Protein AF-A0A449B7B2-F1 (afdb_monomer)

Mean predicted aligned error: 15.63 Å

Solvent-accessible surface area (backbone atoms only — not comparable to full-atom values): 10435 Å² total; per-residue (Å²): 136,86,91,84,82,84,88,82,82,86,80,88,85,82,92,78,88,77,86,86,75,82,87,72,93,73,83,81,73,78,87,74,91,71,96,72,93,72,90,73,76,79,74,78,75,75,80,75,71,50,72,68,56,48,49,52,52,50,52,51,52,51,50,51,54,51,48,56,50,42,48,54,46,60,73,54,48,42,74,42,72,37,78,85,35,42,79,34,36,20,92,69,65,52,55,85,35,44,46,79,46,57,49,79,91,39,44,71,57,51,78,72,38,52,76,47,65,42,73,75,49,60,56,70,32,24,35,30,30,37,43,36,42,32,40,74,46,99,84,70,50,73,49,73,42,74,46,81,46,78,39,69,59,30,28,68,69,77,78,79,85,125

Sequence (162 aa):
MKRKLALLFSVFGGVTAPLAIAASCSQQQSVTKSENSTTTAATTEEKTLSPEEVAKVALVKESTAANENLIRMSENVLVLLKESAKMKNSSEASKEDVYLEFGELYFDMSKSVKQEITLVSTQGTAAKFVVQLSKTLSNNTVVSVSKEVEVNGYKEAEAAEQ

pLDDT: mean 78.47, std 21.74, range [33.5, 98.06]

Secondary structure (DSSP, 8-state):
--------------------------------------------------HHHHHHHHHHHHHHHHHHHHHHHHHHEEEEE-GGGTTSBGGG--GGGEEEEE-HHHHHHHTTSEEEEEEEEEETTEEEEEEEEEEE-TTS-EEEEEEEEEEE-PBPPPP---

Radius of gyration: 28.81 Å; Cα contacts (8 Å, |Δi|>4): 179; chains: 1; bounding box: 67×50×93 Å

Structure (mmCIF, N/CA/C/O backbone):
data_AF-A0A449B7B2-F1
#
_entry.id   AF-A0A449B7B2-F1
#
loop_
_atom_site.group_PDB
_atom_site.id
_atom_site.type_symbol
_atom_site.label_atom_id
_atom_site.label_alt_id
_atom_site.label_comp_id
_atom_site.label_asym_id
_atom_site.label_entity_id
_atom_site.label_seq_id
_atom_site.pdbx_PDB_ins_code
_atom_site.Cartn_x
_atom_site.Cartn_y
_atom_site.Cartn_z
_atom_site.occupancy
_atom_site.B_iso_or_equiv
_atom_site.auth_seq_id
_atom_site.auth_comp_id
_atom_site.auth_asym_id
_atom_site.auth_atom_id
_atom_site.pdbx_PDB_model_num
ATOM 1 N N . MET A 1 1 ? -37.343 41.107 11.953 1.00 48.38 1 MET A N 1
ATOM 2 C CA . MET A 1 1 ? -36.017 41.749 11.792 1.00 48.38 1 MET A CA 1
ATOM 3 C C . MET A 1 1 ? -35.408 41.290 10.471 1.00 48.38 1 MET A C 1
ATOM 5 O O . MET A 1 1 ? -35.674 40.174 10.046 1.00 48.38 1 MET A O 1
ATOM 9 N N . LYS A 1 2 ? -34.741 42.204 9.759 1.00 49.59 2 LYS A N 1
ATOM 10 C CA . LYS A 1 2 ? -34.427 42.133 8.321 1.00 49.59 2 LYS A CA 1
ATOM 11 C C . LYS A 1 2 ? -33.278 41.150 8.031 1.00 49.59 2 LYS A C 1
ATOM 13 O O . LYS A 1 2 ? -32.261 41.191 8.711 1.00 49.59 2 LYS A O 1
ATOM 18 N N . ARG A 1 3 ? -33.440 40.314 6.997 1.00 52.41 3 ARG A N 1
ATOM 19 C CA . ARG A 1 3 ? -32.400 39.441 6.421 1.00 52.41 3 ARG A CA 1
ATOM 20 C C . ARG A 1 3 ? -31.354 40.281 5.687 1.00 52.41 3 ARG A C 1
ATOM 22 O O . ARG A 1 3 ? -31.750 41.065 4.829 1.00 52.41 3 ARG A O 1
ATOM 29 N N . LYS A 1 4 ? -30.064 40.075 5.971 1.00 51.94 4 LYS A N 1
ATOM 30 C CA . LYS A 1 4 ? -28.931 40.429 5.097 1.00 51.94 4 LYS A CA 1
ATOM 31 C C . LYS A 1 4 ? -27.740 39.528 5.436 1.00 51.94 4 LYS A C 1
ATOM 33 O O . LYS A 1 4 ? -27.124 39.722 6.475 1.00 51.94 4 LYS A O 1
ATOM 38 N N . LEU A 1 5 ? -27.397 38.586 4.562 1.00 55.78 5 LEU A N 1
ATOM 39 C CA . LEU A 1 5 ? -26.023 38.100 4.477 1.00 55.78 5 LEU A CA 1
ATOM 40 C C . LEU A 1 5 ? -25.629 38.116 3.003 1.00 55.78 5 LEU A C 1
ATOM 42 O O . LEU A 1 5 ? -26.371 37.640 2.146 1.00 55.78 5 LEU A O 1
ATOM 46 N N . ALA A 1 6 ? -24.538 38.819 2.738 1.00 55.75 6 ALA A N 1
ATOM 47 C CA . ALA A 1 6 ? -24.129 39.271 1.428 1.00 55.75 6 ALA A CA 1
ATOM 48 C C . ALA A 1 6 ? -23.621 38.113 0.559 1.00 55.75 6 ALA A C 1
ATOM 50 O O . ALA A 1 6 ? -22.691 37.400 0.921 1.00 55.75 6 ALA A O 1
ATOM 51 N N . LEU A 1 7 ? -24.240 37.988 -0.611 1.00 52.44 7 LEU A N 1
ATOM 52 C CA . LEU A 1 7 ? -23.692 37.388 -1.820 1.00 52.44 7 LEU A CA 1
ATOM 53 C C . LEU A 1 7 ? -22.587 38.299 -2.348 1.00 52.44 7 LEU A C 1
ATOM 55 O O . LEU A 1 7 ? -22.939 39.360 -2.843 1.00 52.44 7 LEU A O 1
ATOM 59 N N . LEU A 1 8 ? -21.317 37.895 -2.291 1.00 53.69 8 LEU A N 1
ATOM 60 C CA . LEU A 1 8 ? -20.259 38.367 -3.196 1.00 53.69 8 LEU A CA 1
ATOM 61 C C . LEU A 1 8 ? -19.058 37.411 -3.115 1.00 53.69 8 LEU A C 1
ATOM 63 O O . LEU A 1 8 ? -18.307 37.501 -2.159 1.00 53.69 8 LEU A O 1
ATOM 67 N N . PHE A 1 9 ? -18.866 36.546 -4.117 1.00 53.34 9 PHE A N 1
ATOM 68 C CA . PHE A 1 9 ? -17.569 36.373 -4.789 1.00 53.34 9 PHE A CA 1
ATOM 69 C C . PHE A 1 9 ? -17.815 35.859 -6.217 1.00 53.34 9 PHE A C 1
ATOM 71 O O . PHE A 1 9 ? -18.314 34.763 -6.459 1.00 53.34 9 PHE A O 1
ATOM 78 N N . SER A 1 10 ? -17.524 36.764 -7.144 1.00 53.72 10 SER A N 1
ATOM 79 C CA . SER A 1 10 ? -17.522 36.693 -8.604 1.00 53.72 10 SER A CA 1
ATOM 80 C C . SER A 1 10 ? -16.696 35.521 -9.155 1.00 53.72 10 SER A C 1
ATOM 82 O O . SER A 1 10 ? -15.569 35.312 -8.727 1.00 53.72 10 SER A O 1
ATOM 84 N N . VAL A 1 11 ? -17.295 34.671 -9.997 1.00 57.69 11 VAL A N 1
ATOM 85 C CA . VAL A 1 11 ? -17.153 34.604 -11.475 1.00 57.69 11 VAL A CA 1
ATOM 86 C C . VAL A 1 11 ? -15.742 34.259 -11.993 1.00 57.69 11 VAL A C 1
ATOM 88 O O . VAL A 1 11 ? -14.867 35.110 -12.084 1.00 57.69 11 VAL A O 1
ATOM 91 N N . PHE A 1 12 ? -15.607 32.980 -12.365 1.00 50.41 12 PHE A N 1
ATOM 92 C CA . PHE A 1 12 ? -14.996 32.398 -13.575 1.00 50.41 12 PHE A CA 1
ATOM 93 C C . PHE A 1 12 ? -14.082 33.255 -14.476 1.00 50.41 12 PHE A C 1
ATOM 95 O O . PHE A 1 12 ? -14.506 34.280 -15.002 1.00 50.41 12 PHE A O 1
ATOM 102 N N . GLY A 1 13 ? -12.928 32.683 -14.857 1.00 42.38 13 GLY A N 1
ATOM 103 C CA . GLY A 1 13 ? -12.275 32.997 -16.136 1.00 42.38 13 GLY A CA 1
ATOM 104 C C . GLY A 1 13 ? -10.848 32.451 -16.324 1.00 42.38 13 GLY A C 1
ATOM 105 O O . GLY A 1 13 ? -9.925 32.981 -15.723 1.00 42.38 13 GLY A O 1
ATOM 106 N N . GLY A 1 14 ? -10.684 31.467 -17.226 1.00 44.94 14 GLY A N 1
ATOM 107 C CA . GLY A 1 14 ? -9.422 31.071 -17.901 1.00 44.94 14 GLY A CA 1
ATOM 108 C C . GLY A 1 14 ? -8.612 29.989 -17.172 1.00 44.94 14 GLY A C 1
ATOM 109 O O . GLY A 1 14 ? -8.090 30.241 -16.099 1.00 44.94 14 GLY A O 1
ATOM 110 N N . VAL A 1 15 ? -8.487 28.724 -17.601 1.00 50.31 15 VAL A N 1
ATOM 111 C CA . VAL A 1 15 ? -8.178 28.143 -18.929 1.00 50.31 15 VAL A CA 1
ATOM 112 C C . VAL A 1 15 ? -6.957 28.798 -19.578 1.00 50.31 15 VAL A C 1
ATOM 114 O O . VAL A 1 15 ? -7.108 29.758 -20.317 1.00 50.31 15 VAL A O 1
ATOM 117 N N . THR A 1 16 ? -5.758 28.309 -19.246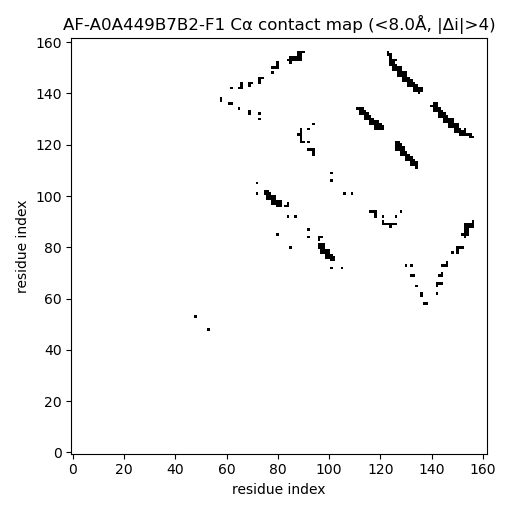 1.00 52.25 16 THR A N 1
ATOM 118 C CA . THR A 1 16 ? -4.831 27.578 -20.141 1.00 52.25 16 THR A CA 1
ATOM 119 C C . THR A 1 16 ? -3.454 27.499 -19.482 1.00 52.25 16 THR A C 1
ATOM 121 O O . THR A 1 16 ? -2.807 28.520 -19.256 1.00 52.25 16 THR A O 1
ATOM 124 N N . ALA A 1 17 ? -2.981 26.281 -19.225 1.00 53.34 17 ALA A N 1
ATOM 125 C CA . ALA A 1 17 ? -1.555 26.013 -19.110 1.00 53.34 17 ALA A CA 1
ATOM 126 C C . ALA A 1 17 ? -0.870 26.266 -20.465 1.00 53.34 17 ALA A C 1
ATOM 128 O O . ALA A 1 17 ? -1.473 25.996 -21.507 1.00 53.34 17 ALA A O 1
ATOM 129 N N . PRO A 1 18 ? 0.413 26.645 -20.457 1.00 48.03 18 PRO A N 1
ATOM 130 C CA . PRO A 1 18 ? 1.316 26.133 -21.467 1.00 48.03 18 PRO A CA 1
ATOM 131 C C . PRO A 1 18 ? 2.459 25.351 -20.823 1.00 48.03 18 PRO A C 1
ATOM 133 O O . PRO A 1 18 ? 3.215 25.848 -19.989 1.00 48.03 18 PRO A O 1
ATOM 136 N N . LEU A 1 19 ? 2.568 24.105 -21.280 1.00 48.16 19 LEU A N 1
ATOM 137 C CA . LEU A 1 19 ? 3.759 23.274 -21.230 1.00 48.16 19 LEU A CA 1
ATOM 138 C C . LEU A 1 19 ? 4.981 24.085 -21.680 1.00 48.16 19 LEU A C 1
ATOM 140 O O . LEU A 1 19 ? 5.123 24.399 -22.861 1.00 48.16 19 LEU A O 1
ATOM 144 N N . ALA A 1 20 ? 5.892 24.374 -20.758 1.00 46.50 20 ALA A N 1
ATOM 145 C CA . ALA A 1 20 ? 7.226 24.846 -21.097 1.00 46.50 20 ALA A CA 1
ATOM 146 C C . ALA A 1 20 ? 8.113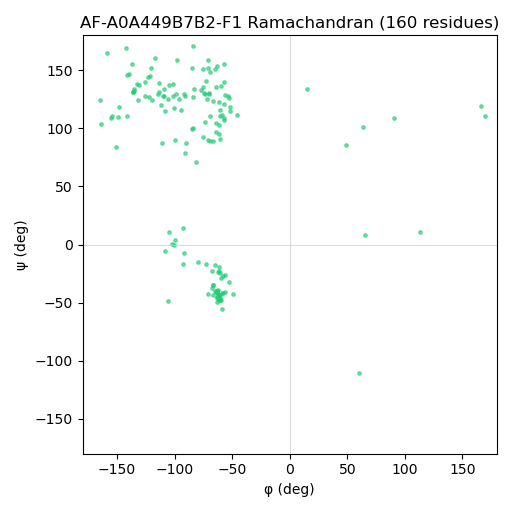 23.642 -21.456 1.00 46.50 20 ALA A C 1
ATOM 148 O O . ALA A 1 20 ? 9.010 23.266 -20.709 1.00 46.50 20 ALA A O 1
ATOM 149 N N . ILE A 1 21 ? 7.848 23.023 -22.610 1.00 48.56 21 ILE A N 1
ATOM 150 C CA . ILE A 1 21 ? 8.870 22.262 -23.334 1.00 48.56 21 ILE A CA 1
ATOM 151 C C . ILE A 1 21 ? 9.373 23.189 -24.435 1.00 48.56 21 ILE A C 1
ATOM 153 O O . ILE A 1 21 ? 8.829 23.230 -25.534 1.00 48.56 21 ILE A O 1
ATOM 157 N N . ALA A 1 22 ? 10.403 23.968 -24.120 1.00 47.03 22 ALA A N 1
ATOM 158 C CA . ALA A 1 22 ? 11.171 24.683 -25.126 1.00 47.03 22 ALA A CA 1
ATOM 159 C C . ALA A 1 22 ? 12.329 23.784 -25.573 1.00 47.03 22 ALA A C 1
ATOM 161 O O . ALA A 1 22 ? 13.429 23.831 -25.030 1.00 47.03 22 ALA A O 1
ATOM 162 N N . ALA A 1 23 ? 12.062 22.945 -26.571 1.00 50.38 23 ALA A N 1
ATOM 163 C CA . ALA A 1 23 ? 13.102 22.471 -27.468 1.00 50.38 23 ALA A CA 1
ATOM 164 C C . ALA A 1 23 ? 13.271 23.532 -28.565 1.00 50.38 23 ALA A C 1
ATOM 166 O O . ALA A 1 23 ? 12.483 23.584 -29.504 1.00 50.38 23 ALA A O 1
ATOM 167 N N . SER A 1 24 ? 14.280 24.398 -28.447 1.00 40.66 24 SER A N 1
ATOM 168 C CA . SER A 1 24 ? 14.745 25.201 -29.584 1.00 40.66 24 SER A CA 1
ATOM 169 C C . SER A 1 24 ? 16.232 25.541 -29.454 1.00 40.66 24 SER A C 1
ATOM 171 O O . SER A 1 24 ? 16.610 26.625 -29.019 1.00 40.66 24 SER A O 1
ATOM 173 N N . CYS A 1 25 ? 17.095 24.625 -29.887 1.00 48.12 25 CYS A N 1
ATOM 174 C CA . CYS A 1 25 ? 18.378 25.020 -30.464 1.00 48.12 25 CYS A CA 1
ATOM 175 C C . CYS A 1 25 ? 18.176 25.166 -31.975 1.00 48.12 25 CYS A C 1
ATOM 177 O O . CYS A 1 25 ? 18.511 24.273 -32.745 1.00 48.12 25 CYS A O 1
ATOM 179 N N . SER A 1 26 ? 17.599 26.288 -32.404 1.00 48.22 26 SER A N 1
ATOM 180 C CA . SER A 1 26 ? 17.792 26.79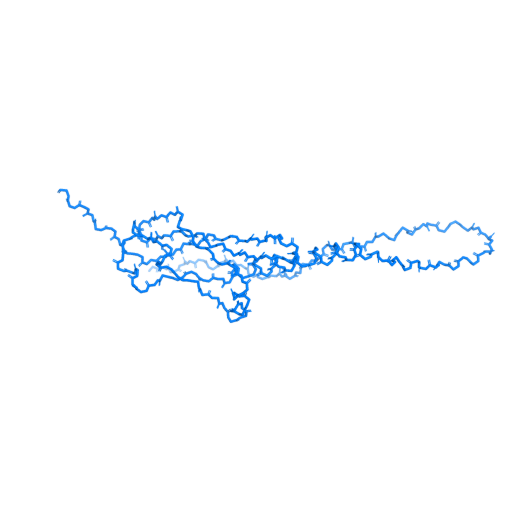4 -33.764 1.00 48.22 26 SER A CA 1
ATOM 181 C C . SER A 1 26 ? 18.616 28.068 -33.651 1.00 48.22 26 SER A C 1
ATOM 183 O O . SER A 1 26 ? 18.084 29.170 -33.516 1.00 48.22 26 SER A O 1
ATOM 185 N N . GLN A 1 27 ? 19.937 27.917 -33.646 1.00 41.47 27 GLN A N 1
ATOM 186 C CA . GLN A 1 27 ? 20.826 29.056 -33.810 1.00 41.47 27 GLN A CA 1
ATOM 187 C C . GLN A 1 27 ? 20.787 29.434 -35.293 1.00 41.47 27 GLN A C 1
ATOM 189 O O . GLN A 1 27 ? 21.485 28.864 -36.127 1.00 41.47 27 GLN A O 1
ATOM 194 N N . GLN A 1 28 ? 19.891 30.357 -35.636 1.00 43.34 28 GLN A N 1
ATOM 195 C CA . GLN A 1 28 ? 19.873 31.010 -36.935 1.00 43.34 28 GLN A CA 1
ATOM 196 C C . GLN A 1 28 ? 21.086 31.946 -36.981 1.00 43.34 28 GLN A C 1
ATOM 198 O O . GLN A 1 28 ? 21.037 33.087 -36.527 1.00 43.34 28 GLN A O 1
ATOM 203 N N . GLN A 1 29 ? 22.215 31.423 -37.457 1.00 45.78 29 GLN A N 1
ATOM 204 C CA . GLN A 1 29 ? 23.394 32.223 -37.752 1.00 45.78 29 GLN A CA 1
ATOM 205 C C . GLN A 1 29 ? 23.057 33.142 -38.931 1.00 45.78 29 GLN A C 1
ATOM 207 O O . GLN A 1 29 ? 22.603 32.698 -39.986 1.00 45.78 29 GLN A O 1
ATOM 212 N N . SER A 1 30 ? 23.226 34.443 -38.712 1.00 39.31 30 SER A N 1
ATOM 213 C CA . SER A 1 30 ? 23.020 35.492 -39.702 1.00 39.31 30 SER A CA 1
ATOM 214 C C . SER A 1 30 ? 23.831 35.213 -40.965 1.00 39.31 30 SER A C 1
ATOM 216 O O . SER A 1 30 ? 25.043 35.008 -40.904 1.00 39.31 30 SER A O 1
ATOM 218 N N . VAL A 1 31 ? 23.148 35.239 -42.107 1.00 42.47 31 VAL A N 1
ATOM 219 C CA . VAL A 1 31 ? 23.739 35.145 -43.440 1.00 42.47 31 VAL A CA 1
ATOM 220 C C . VAL A 1 31 ? 24.624 36.369 -43.675 1.00 42.47 31 VAL A C 1
ATOM 222 O O . VAL A 1 31 ? 24.123 37.452 -43.973 1.00 42.47 31 VAL A O 1
ATOM 225 N N . THR A 1 32 ? 25.941 36.188 -43.596 1.00 33.50 32 THR A N 1
ATOM 226 C CA . THR A 1 32 ? 26.883 37.032 -44.334 1.00 33.50 32 THR A CA 1
ATOM 227 C C . THR A 1 32 ? 27.203 36.306 -45.632 1.00 33.50 32 THR A C 1
ATOM 229 O O . THR A 1 32 ? 27.725 35.194 -45.639 1.00 33.50 32 THR A O 1
ATOM 232 N N . LYS A 1 33 ? 26.806 36.937 -46.732 1.00 42.34 33 LYS A N 1
ATOM 233 C CA . LYS A 1 33 ? 26.985 36.504 -48.116 1.00 42.34 33 LYS A CA 1
ATOM 234 C C . LYS A 1 33 ? 28.462 36.171 -48.377 1.00 42.34 33 LYS A C 1
ATOM 236 O O . LYS A 1 33 ? 29.303 37.059 -48.289 1.00 42.34 33 LYS A O 1
ATOM 241 N N . SER A 1 34 ? 28.765 34.923 -48.720 1.00 33.91 34 SER A N 1
ATOM 242 C CA . SER A 1 34 ? 30.018 34.577 -49.389 1.00 33.91 34 SER A CA 1
ATOM 243 C C . SER A 1 34 ? 29.726 33.495 -50.421 1.00 33.91 34 SER A C 1
ATOM 245 O O . SER A 1 34 ? 29.327 32.381 -50.085 1.00 33.91 34 SER A O 1
ATOM 247 N N . GLU A 1 35 ? 29.825 33.881 -51.689 1.00 45.94 35 GLU A N 1
ATOM 248 C CA . GLU A 1 35 ? 29.780 32.981 -52.832 1.00 45.94 35 GLU A CA 1
ATOM 249 C C . GLU A 1 35 ? 30.943 31.990 -52.723 1.00 45.94 35 GLU A C 1
ATOM 251 O O . GLU A 1 35 ? 32.103 32.368 -52.856 1.00 45.94 35 GLU A O 1
ATOM 256 N N . ASN A 1 36 ? 30.637 30.721 -52.462 1.00 35.78 36 ASN A N 1
ATOM 257 C CA . ASN A 1 36 ? 31.278 29.614 -53.159 1.00 35.78 36 ASN A CA 1
ATOM 258 C C . ASN A 1 36 ? 30.482 28.328 -52.945 1.00 35.78 36 ASN A C 1
ATOM 260 O O . ASN A 1 36 ? 30.190 27.901 -51.830 1.00 35.78 36 ASN A O 1
ATOM 264 N N . SER A 1 37 ? 30.111 27.728 -54.067 1.00 42.03 37 SER A N 1
ATOM 265 C CA . SER A 1 37 ? 29.425 26.454 -54.183 1.00 42.03 37 SER A CA 1
ATOM 266 C C . SER A 1 37 ? 30.249 25.319 -53.577 1.00 42.03 37 SER A C 1
ATOM 268 O O . SER A 1 37 ? 31.290 24.946 -54.117 1.00 42.03 37 SER A O 1
ATOM 270 N N . THR A 1 38 ? 29.751 24.689 -52.519 1.00 34.66 38 THR A N 1
ATOM 271 C CA . THR A 1 38 ? 29.985 23.260 -52.284 1.00 34.66 38 THR A CA 1
ATOM 272 C C . THR A 1 38 ? 28.770 22.701 -51.557 1.00 34.66 38 THR A C 1
ATOM 274 O O . THR A 1 38 ? 28.486 23.048 -50.414 1.00 34.66 38 THR A O 1
ATOM 277 N N . THR A 1 39 ? 28.002 21.881 -52.266 1.00 42.81 39 THR A N 1
ATOM 278 C CA . THR A 1 39 ? 26.851 21.151 -51.740 1.00 42.81 39 THR A CA 1
ATOM 279 C C . THR A 1 39 ? 27.352 20.080 -50.776 1.00 42.81 39 THR A C 1
ATOM 281 O O . THR A 1 39 ? 27.622 18.954 -51.184 1.00 42.81 39 THR A O 1
ATOM 284 N N . THR A 1 40 ? 27.494 20.409 -49.495 1.00 38.53 40 THR A N 1
ATOM 285 C CA . THR A 1 40 ? 27.619 19.384 -48.457 1.00 38.53 40 THR A CA 1
ATOM 286 C C . THR A 1 40 ? 26.205 18.969 -48.088 1.00 38.53 40 THR A C 1
ATOM 288 O O . THR A 1 40 ? 25.503 19.685 -47.375 1.00 38.53 40 THR A O 1
ATOM 291 N N . ALA A 1 41 ? 25.753 17.836 -48.628 1.00 43.88 41 ALA A N 1
ATOM 292 C CA . ALA A 1 41 ? 24.602 17.140 -48.080 1.00 43.88 41 ALA A CA 1
ATOM 293 C C . ALA A 1 41 ? 24.866 16.958 -46.580 1.00 43.88 41 ALA A C 1
ATOM 295 O O . ALA A 1 41 ? 25.833 16.301 -46.197 1.00 43.88 41 ALA A O 1
ATOM 296 N N . ALA A 1 42 ? 24.057 17.596 -45.736 1.00 44.84 42 ALA A N 1
ATOM 297 C CA . ALA A 1 42 ? 24.025 17.277 -44.323 1.00 44.84 42 ALA A CA 1
ATOM 298 C C . ALA A 1 42 ? 23.455 15.863 -44.221 1.00 44.84 42 ALA A C 1
ATOM 300 O O . ALA A 1 42 ? 22.241 15.663 -44.172 1.00 44.84 42 ALA A O 1
ATOM 301 N N . THR A 1 43 ? 24.341 14.871 -44.282 1.00 46.22 43 THR A N 1
ATOM 302 C CA . THR A 1 43 ? 24.026 13.508 -43.889 1.00 46.22 43 THR A CA 1
ATOM 303 C C . THR A 1 43 ? 23.554 13.616 -42.448 1.00 46.22 43 THR A C 1
ATOM 305 O O . THR A 1 43 ? 24.331 13.942 -41.552 1.00 46.22 43 THR A O 1
ATOM 308 N N . THR A 1 44 ? 22.251 13.449 -42.236 1.00 44.25 44 THR A N 1
ATOM 309 C CA . THR A 1 44 ? 21.716 13.223 -40.899 1.00 44.25 44 THR A CA 1
ATOM 310 C C . THR A 1 44 ? 22.320 11.894 -40.480 1.00 44.25 44 THR A C 1
ATOM 312 O O . THR A 1 44 ? 21.869 10.849 -40.940 1.00 44.25 44 THR A O 1
ATOM 315 N N . GLU A 1 45 ? 23.419 11.925 -39.726 1.00 46.66 45 GLU A N 1
ATOM 316 C CA . GLU A 1 45 ? 23.928 10.720 -39.091 1.00 46.66 45 GLU A CA 1
ATOM 317 C C . GLU A 1 45 ? 22.834 10.250 -38.140 1.00 46.66 45 GLU A C 1
ATOM 319 O O . GLU A 1 45 ? 22.581 10.838 -37.085 1.00 46.66 45 GLU A O 1
ATOM 324 N N . GLU A 1 46 ? 22.114 9.221 -38.570 1.00 55.09 46 GLU A N 1
ATOM 325 C CA . GLU A 1 46 ? 21.194 8.478 -37.736 1.00 55.09 46 GLU A CA 1
ATOM 326 C C . GLU A 1 46 ? 22.048 7.872 -36.620 1.00 55.09 46 GLU A C 1
ATOM 328 O O . GLU A 1 46 ? 22.726 6.860 -36.815 1.00 55.09 46 GLU A O 1
ATOM 333 N N . LYS A 1 47 ? 22.114 8.560 -35.468 1.00 67.44 47 LYS A N 1
ATOM 334 C CA . LYS A 1 47 ? 22.831 8.085 -34.283 1.00 67.44 47 LYS A CA 1
ATOM 335 C C . LYS A 1 47 ? 22.193 6.764 -33.867 1.00 67.44 47 LYS A C 1
ATOM 337 O O . LYS A 1 47 ? 21.227 6.728 -33.107 1.00 67.44 47 LYS A O 1
ATOM 342 N N . THR A 1 48 ? 22.734 5.679 -34.401 1.00 69.69 48 THR A N 1
ATOM 343 C CA . THR A 1 48 ? 22.303 4.324 -34.102 1.00 69.69 48 THR A CA 1
ATOM 344 C C . THR A 1 48 ? 22.817 4.027 -32.704 1.00 69.69 48 THR A C 1
ATOM 346 O O . THR A 1 48 ? 24.021 3.902 -32.489 1.00 69.69 48 THR A O 1
ATOM 349 N N . LEU A 1 49 ? 21.910 4.032 -31.728 1.00 73.06 49 LEU A N 1
ATOM 350 C CA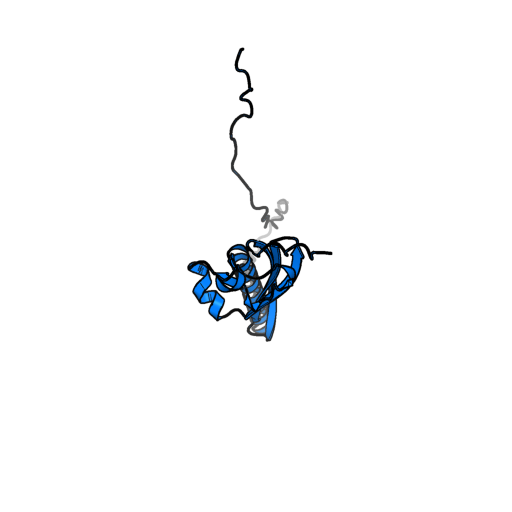 . LEU A 1 49 ? 22.252 3.761 -30.337 1.00 73.06 49 LEU A CA 1
ATOM 351 C C . LEU A 1 49 ? 22.862 2.364 -30.223 1.00 73.06 49 LEU A C 1
ATOM 353 O O . LEU A 1 49 ? 22.356 1.401 -30.802 1.00 73.06 49 LEU A O 1
ATOM 357 N N . SER A 1 50 ? 23.933 2.252 -29.443 1.00 83.81 50 SER A N 1
ATOM 358 C CA . SER A 1 50 ? 24.502 0.950 -29.110 1.00 83.81 50 SER A CA 1
ATOM 359 C C . SER A 1 50 ? 23.489 0.106 -28.315 1.00 83.81 50 SER A C 1
ATOM 361 O O . SER A 1 50 ? 22.648 0.661 -27.600 1.00 83.81 50 SER A O 1
ATOM 363 N N . PRO A 1 51 ? 23.567 -1.237 -28.363 1.00 81.25 51 PRO A N 1
ATOM 364 C CA . PRO A 1 51 ? 22.692 -2.106 -27.570 1.00 81.25 51 PRO A CA 1
ATOM 365 C C . PRO A 1 51 ? 22.695 -1.777 -26.067 1.00 81.25 51 PRO A C 1
ATOM 367 O O . PRO A 1 51 ? 21.669 -1.901 -25.402 1.00 81.25 51 PRO A O 1
ATOM 370 N N . GLU A 1 52 ? 23.826 -1.301 -25.538 1.00 81.12 52 GLU A N 1
ATOM 371 C CA . GLU A 1 52 ? 23.956 -0.871 -24.145 1.00 81.12 52 GLU A CA 1
ATOM 372 C C . GLU A 1 52 ? 23.196 0.436 -23.860 1.00 81.12 52 GLU A C 1
ATOM 374 O O . GLU A 1 52 ? 22.507 0.548 -22.844 1.00 81.12 52 GLU A O 1
ATOM 379 N N . GLU A 1 53 ? 23.266 1.420 -24.761 1.00 82.62 53 GLU A N 1
ATOM 380 C CA . GLU A 1 53 ? 22.477 2.654 -24.657 1.00 82.62 53 GLU A CA 1
ATOM 381 C C . GLU A 1 53 ? 20.976 2.370 -24.790 1.00 82.62 53 GLU A C 1
ATOM 383 O O . GLU A 1 53 ? 20.179 2.923 -24.033 1.00 82.62 53 GLU A O 1
ATOM 388 N N . VAL A 1 54 ? 20.579 1.466 -25.691 1.00 85.25 54 VAL A N 1
ATOM 389 C CA . VAL A 1 54 ? 19.180 1.031 -25.833 1.00 85.25 54 VAL A CA 1
ATOM 390 C C . VAL A 1 54 ? 18.685 0.363 -24.550 1.00 85.25 54 VAL A C 1
ATOM 392 O O . VAL A 1 54 ? 17.599 0.697 -24.074 1.00 85.25 54 VAL A O 1
ATOM 395 N N . ALA A 1 55 ? 19.485 -0.522 -23.947 1.00 84.00 55 ALA A N 1
ATOM 396 C CA . ALA A 1 55 ? 19.150 -1.162 -22.678 1.00 84.00 55 ALA A CA 1
ATOM 397 C C . ALA A 1 55 ? 19.001 -0.136 -21.542 1.00 84.00 55 ALA A C 1
ATOM 399 O O . ALA A 1 55 ? 18.025 -0.176 -20.794 1.00 84.00 55 ALA A O 1
ATOM 400 N N . LYS A 1 56 ? 19.910 0.845 -21.451 1.00 87.00 56 LYS A N 1
ATOM 401 C CA . LYS A 1 56 ? 19.818 1.946 -20.477 1.00 87.00 56 LYS A CA 1
ATOM 402 C C . LYS A 1 56 ? 18.542 2.769 -20.665 1.00 87.00 56 LYS A C 1
ATOM 404 O O . LYS A 1 56 ? 17.839 3.036 -19.693 1.00 87.00 56 LYS A O 1
ATOM 409 N N . VAL A 1 57 ? 18.203 3.129 -21.903 1.00 89.19 57 VAL A N 1
ATOM 410 C CA . VAL A 1 57 ? 16.967 3.866 -22.213 1.00 89.19 57 VAL A CA 1
ATOM 411 C C . VAL A 1 57 ? 15.724 3.042 -21.864 1.00 89.19 57 VAL A C 1
ATOM 413 O O . VAL A 1 57 ? 14.765 3.594 -21.326 1.00 89.19 57 VAL A O 1
ATOM 416 N N . ALA A 1 58 ? 15.728 1.733 -22.129 1.00 89.50 58 ALA A N 1
ATOM 417 C CA . ALA A 1 58 ? 14.623 0.844 -21.776 1.00 89.50 58 ALA A CA 1
ATOM 418 C C . ALA A 1 58 ? 14.403 0.778 -20.256 1.00 89.50 58 ALA A C 1
ATOM 420 O O . ALA A 1 58 ? 13.266 0.914 -19.809 1.00 89.50 58 ALA A O 1
ATOM 421 N N . LEU A 1 59 ? 15.477 0.669 -19.468 1.00 91.19 59 LEU A N 1
ATOM 422 C CA . LEU A 1 59 ? 15.400 0.659 -18.003 1.00 91.19 59 LEU A CA 1
ATOM 423 C C . LEU A 1 59 ? 14.870 1.978 -17.432 1.00 91.19 59 LEU A C 1
ATOM 425 O O . LEU A 1 59 ? 14.056 1.970 -16.511 1.00 91.19 59 LEU A O 1
ATOM 429 N N . VAL A 1 60 ? 15.290 3.119 -17.990 1.00 93.06 60 VAL A N 1
ATOM 430 C CA . VAL A 1 60 ? 14.760 4.429 -17.577 1.00 93.06 60 VAL A CA 1
ATOM 431 C C . VAL A 1 60 ? 13.267 4.521 -17.887 1.00 93.06 60 VAL A C 1
ATOM 433 O O . VAL A 1 60 ? 12.490 4.896 -17.014 1.00 93.06 60 VAL A O 1
ATOM 436 N N . LYS A 1 61 ? 12.845 4.119 -19.094 1.00 93.69 61 LYS A N 1
ATOM 437 C CA . LYS A 1 61 ? 11.426 4.105 -19.480 1.00 93.69 61 LYS A CA 1
ATOM 438 C C . LYS A 1 61 ? 10.593 3.195 -18.579 1.00 93.69 61 LYS A C 1
ATOM 440 O O . LYS A 1 61 ? 9.508 3.592 -18.163 1.00 93.69 61 LYS A O 1
ATOM 445 N N . GLU A 1 62 ? 11.098 2.003 -18.266 1.00 94.31 62 GLU A N 1
ATOM 446 C CA . GLU A 1 62 ? 10.443 1.067 -17.351 1.00 94.31 62 GLU A CA 1
ATOM 447 C C . GLU A 1 62 ? 10.288 1.680 -15.955 1.00 94.31 62 GLU A C 1
ATOM 449 O O . GLU A 1 62 ? 9.192 1.663 -15.401 1.00 94.31 62 GLU A O 1
ATOM 454 N N . SER A 1 63 ? 11.358 2.270 -15.416 1.00 94.81 63 SER A N 1
ATOM 455 C CA . SER A 1 63 ? 11.355 2.908 -14.098 1.00 94.81 63 SER A CA 1
ATOM 456 C C . SER A 1 63 ? 10.363 4.071 -14.023 1.00 94.81 63 SER A C 1
ATOM 458 O O . SER A 1 63 ? 9.534 4.113 -13.113 1.00 94.81 63 SER A O 1
ATOM 460 N N . THR A 1 64 ? 10.373 4.976 -15.009 1.00 95.62 64 THR A N 1
ATOM 461 C CA . THR A 1 64 ? 9.433 6.104 -15.071 1.00 95.62 64 THR A CA 1
ATOM 462 C C . THR A 1 64 ? 7.990 5.619 -15.163 1.00 95.62 64 THR A C 1
ATOM 464 O O . THR A 1 64 ? 7.155 6.050 -14.372 1.00 95.62 64 THR A O 1
ATOM 467 N N . ALA A 1 65 ? 7.700 4.671 -16.060 1.00 94.38 65 ALA A N 1
ATOM 468 C CA . ALA A 1 65 ? 6.355 4.126 -16.208 1.00 94.38 65 ALA A CA 1
ATOM 469 C C . ALA A 1 65 ? 5.887 3.392 -14.941 1.00 94.38 65 ALA A C 1
ATOM 471 O O . ALA A 1 65 ? 4.734 3.526 -14.537 1.00 94.38 65 ALA A O 1
ATOM 472 N N . ALA A 1 66 ? 6.761 2.618 -14.291 1.00 94.81 66 ALA A N 1
ATOM 473 C CA . ALA A 1 66 ? 6.444 1.955 -13.031 1.00 94.81 66 ALA A CA 1
ATOM 474 C C . ALA A 1 66 ? 6.149 2.975 -11.924 1.00 94.81 66 ALA A C 1
ATOM 476 O O . ALA A 1 66 ? 5.147 2.836 -11.228 1.00 94.81 66 ALA A O 1
ATOM 477 N N . ASN A 1 67 ? 6.972 4.018 -11.798 1.00 96.44 67 ASN A N 1
ATOM 478 C CA . ASN A 1 67 ? 6.794 5.062 -10.797 1.00 96.44 67 ASN A CA 1
ATOM 479 C C . ASN A 1 67 ? 5.489 5.848 -11.000 1.00 96.44 67 ASN A C 1
ATOM 481 O O . ASN A 1 67 ? 4.707 5.980 -10.065 1.00 96.44 67 ASN A O 1
ATOM 485 N N . GLU A 1 68 ? 5.210 6.316 -12.221 1.00 95.94 68 GLU A N 1
ATOM 486 C CA . GLU A 1 68 ? 3.966 7.036 -12.540 1.00 95.94 68 GLU A CA 1
ATOM 487 C C . GLU A 1 68 ? 2.723 6.198 -12.227 1.00 95.94 68 GLU A C 1
ATOM 489 O O . GLU A 1 68 ? 1.749 6.693 -11.658 1.00 95.94 68 GLU A O 1
ATOM 494 N N . ASN A 1 69 ? 2.771 4.910 -12.559 1.00 94.19 69 ASN A N 1
ATOM 495 C CA . ASN A 1 69 ? 1.689 3.981 -12.275 1.00 94.19 69 ASN A CA 1
ATOM 496 C C . ASN A 1 69 ? 1.494 3.750 -10.770 1.00 94.19 69 ASN A C 1
ATOM 498 O O . ASN A 1 69 ? 0.358 3.770 -10.300 1.00 94.19 69 ASN A O 1
ATOM 502 N N . LEU A 1 70 ? 2.579 3.575 -10.006 1.00 96.38 70 LEU A N 1
ATOM 503 C CA . LEU A 1 70 ? 2.514 3.434 -8.548 1.00 96.38 70 LEU A CA 1
ATOM 504 C C . LEU A 1 70 ? 1.966 4.700 -7.880 1.00 96.38 70 LEU A C 1
ATOM 506 O O . LEU A 1 70 ? 1.153 4.587 -6.965 1.00 96.38 70 LEU A O 1
ATOM 510 N N . ILE A 1 71 ? 2.350 5.890 -8.358 1.00 96.19 71 ILE A N 1
ATOM 511 C CA . ILE A 1 71 ? 1.804 7.169 -7.881 1.00 96.19 71 ILE A CA 1
ATOM 512 C C . ILE A 1 71 ? 0.292 7.198 -8.095 1.00 96.19 71 ILE A C 1
ATOM 514 O O . ILE A 1 71 ? -0.448 7.322 -7.120 1.00 96.19 71 ILE A O 1
ATOM 518 N N . ARG A 1 72 ? -0.176 6.984 -9.332 1.00 94.50 72 ARG A N 1
ATOM 519 C CA . ARG A 1 72 ? -1.613 6.980 -9.654 1.00 94.50 72 ARG A CA 1
ATOM 520 C C . ARG A 1 72 ? -2.379 5.934 -8.849 1.00 94.50 72 ARG A C 1
ATOM 522 O O . ARG A 1 72 ? -3.458 6.219 -8.336 1.00 94.50 72 ARG A O 1
ATOM 529 N N . MET A 1 73 ? -1.821 4.737 -8.694 1.00 94.62 73 MET A N 1
ATOM 530 C CA . MET A 1 73 ? -2.416 3.685 -7.874 1.00 94.62 73 MET A CA 1
ATOM 531 C C . MET A 1 73 ? -2.502 4.105 -6.397 1.00 94.62 73 MET A C 1
ATOM 533 O O . MET A 1 73 ? -3.533 3.888 -5.771 1.00 94.62 73 MET A O 1
ATOM 537 N N . SER A 1 74 ? -1.474 4.763 -5.847 1.00 95.31 74 SER A N 1
ATOM 538 C CA . SER A 1 74 ? -1.494 5.291 -4.471 1.00 95.31 74 SER A CA 1
ATOM 539 C C . SER A 1 74 ? -2.509 6.426 -4.284 1.00 95.31 74 SER A C 1
ATOM 541 O O . SER A 1 74 ? -3.157 6.543 -3.244 1.00 95.31 74 SER A O 1
ATOM 543 N N . GLU A 1 75 ? -2.708 7.262 -5.298 1.00 93.50 75 GLU A N 1
ATOM 544 C CA . GLU A 1 75 ? -3.691 8.343 -5.246 1.00 93.50 75 GLU A CA 1
ATOM 545 C C . GLU A 1 75 ? -5.116 7.784 -5.194 1.00 93.50 75 GLU A C 1
ATOM 547 O O . GLU A 1 75 ? -5.949 8.316 -4.462 1.00 93.50 75 GLU A O 1
ATOM 552 N N . ASN A 1 76 ? -5.351 6.663 -5.882 1.00 92.44 76 ASN A N 1
ATOM 553 C CA . ASN A 1 76 ? -6.661 6.036 -6.057 1.00 92.44 76 ASN A CA 1
ATOM 554 C C . ASN A 1 76 ? -6.930 4.832 -5.138 1.00 92.44 76 ASN A C 1
ATOM 556 O O . ASN A 1 76 ? -8.008 4.247 -5.222 1.00 92.44 76 ASN A O 1
ATOM 560 N N . VAL A 1 77 ? -5.986 4.437 -4.277 1.00 93.88 77 VAL A N 1
ATOM 561 C CA . VAL A 1 77 ? -6.246 3.399 -3.272 1.00 93.88 77 VAL A CA 1
ATOM 562 C C . VAL A 1 77 ? -7.063 3.977 -2.121 1.00 93.88 77 VAL A C 1
ATOM 564 O O . VAL A 1 77 ? -6.743 5.043 -1.579 1.00 93.88 77 VAL A O 1
ATOM 567 N N . LEU A 1 78 ? -8.103 3.245 -1.737 1.00 93.75 78 LEU A N 1
ATOM 568 C CA . LEU A 1 78 ? -8.878 3.491 -0.530 1.00 93.75 78 LEU A CA 1
ATOM 569 C C . LEU A 1 78 ? -8.438 2.510 0.553 1.00 93.75 78 LEU A C 1
ATOM 571 O O . LEU A 1 78 ? -8.218 1.331 0.287 1.00 93.75 78 LEU A O 1
ATOM 575 N N . VAL A 1 79 ? -8.313 3.003 1.782 1.00 96.06 79 VAL A N 1
ATOM 576 C CA . VAL A 1 79 ? -8.038 2.174 2.959 1.00 96.06 79 VAL A CA 1
ATOM 577 C C . VAL A 1 79 ? -9.310 2.132 3.782 1.00 96.06 79 VAL A C 1
ATOM 579 O O . VAL A 1 79 ? -9.761 3.166 4.273 1.00 96.06 79 VAL A O 1
ATOM 582 N N . LEU A 1 80 ? -9.903 0.950 3.902 1.00 95.75 80 LEU A N 1
ATOM 583 C CA . LEU A 1 80 ? -11.196 0.774 4.550 1.00 95.75 80 LEU A CA 1
ATOM 584 C C . LEU A 1 80 ? -11.061 -0.037 5.832 1.00 95.75 80 LEU A C 1
ATOM 586 O O . LEU A 1 80 ? -10.345 -1.039 5.876 1.00 95.75 80 LEU A O 1
ATOM 590 N N . LEU A 1 81 ? -11.788 0.388 6.866 1.00 96.94 81 LEU A N 1
ATOM 591 C CA . LEU A 1 81 ? -11.902 -0.336 8.127 1.00 96.94 81 LEU A CA 1
ATOM 592 C C . LEU A 1 81 ? -12.803 -1.562 7.949 1.00 96.94 81 LEU A C 1
ATOM 594 O O . LEU A 1 81 ? -13.926 -1.458 7.447 1.00 96.94 81 LEU A O 1
ATOM 598 N N . LYS A 1 82 ? -12.336 -2.730 8.389 1.00 96.75 82 LYS A N 1
ATOM 599 C CA . LYS A 1 82 ? -13.141 -3.955 8.408 1.00 96.75 82 LYS A CA 1
ATOM 600 C C . LYS A 1 82 ? -14.248 -3.854 9.448 1.00 96.75 82 LYS A C 1
ATOM 602 O O . LYS A 1 82 ? -14.060 -3.297 10.526 1.00 96.75 82 LYS A O 1
ATOM 607 N N . GLU A 1 83 ? -15.377 -4.502 9.172 1.00 94.75 83 GLU A N 1
ATOM 608 C CA . GLU A 1 83 ? -16.507 -4.561 10.108 1.00 94.75 83 GLU A CA 1
ATOM 609 C C . GLU A 1 83 ? -16.095 -5.125 11.476 1.00 94.75 83 GLU A C 1
ATOM 611 O O . GLU A 1 83 ? -16.450 -4.574 12.513 1.00 94.75 83 GLU A O 1
ATOM 616 N N . SER A 1 84 ? -15.258 -6.168 11.482 1.00 94.00 84 SER A N 1
ATOM 617 C CA . SER A 1 84 ? -14.731 -6.784 12.706 1.00 94.00 84 SER A CA 1
ATOM 618 C C . SER A 1 84 ? -13.890 -5.833 13.562 1.00 94.00 84 SER A C 1
ATOM 620 O O . SER A 1 84 ? -13.731 -6.073 14.755 1.00 94.00 84 SER A O 1
ATOM 622 N N . ALA A 1 85 ? -13.337 -4.774 12.967 1.00 94.88 85 ALA A N 1
ATOM 623 C CA . ALA A 1 85 ? -12.497 -3.801 13.652 1.00 94.88 85 ALA A CA 1
ATOM 624 C C . ALA A 1 85 ? -13.283 -2.600 14.195 1.00 94.88 85 ALA A C 1
ATOM 626 O O . ALA A 1 85 ? -12.801 -1.929 15.101 1.00 94.88 85 ALA A O 1
ATOM 627 N N . LYS A 1 86 ? -14.520 -2.362 13.734 1.00 92.56 86 LYS A N 1
ATOM 628 C CA . LYS A 1 86 ? -15.375 -1.269 14.241 1.00 92.56 86 LYS A CA 1
ATOM 629 C C . LYS A 1 86 ? -15.715 -1.390 15.724 1.00 92.56 86 LYS A C 1
ATOM 631 O O . LYS A 1 86 ? -16.143 -0.424 16.339 1.00 92.56 86 LYS A O 1
ATOM 636 N N . MET A 1 87 ? -15.571 -2.584 16.293 1.00 91.88 87 MET A N 1
ATOM 637 C CA . MET A 1 87 ? -15.807 -2.837 17.715 1.00 91.88 87 MET A CA 1
ATOM 638 C C . MET A 1 87 ? -14.547 -2.681 18.570 1.00 91.88 87 MET A C 1
ATOM 640 O O . MET A 1 87 ? -14.664 -2.743 19.791 1.00 91.88 87 MET A O 1
ATOM 644 N N . LYS A 1 88 ? -13.379 -2.488 17.948 1.00 93.75 88 LYS A N 1
ATOM 645 C CA . LYS A 1 88 ? -12.101 -2.291 18.631 1.00 93.75 88 LYS A CA 1
ATOM 646 C C . LYS A 1 88 ? -11.901 -0.831 19.003 1.00 93.75 88 LYS A C 1
ATOM 648 O O . LYS A 1 88 ? -12.362 0.071 18.298 1.00 93.75 88 LYS A O 1
ATOM 653 N N . ASN A 1 89 ? -11.141 -0.611 20.067 1.00 93.12 89 ASN A N 1
ATOM 654 C CA . ASN A 1 89 ? -10.630 0.714 20.396 1.00 93.12 89 ASN A CA 1
ATOM 655 C C . ASN A 1 89 ? -9.472 1.071 19.461 1.00 93.12 89 ASN A C 1
ATOM 657 O O . ASN A 1 89 ? -8.736 0.194 19.009 1.00 93.12 89 ASN A O 1
ATOM 661 N N . SER A 1 90 ? -9.266 2.362 19.193 1.00 89.69 90 SER A N 1
ATOM 662 C CA . SER A 1 90 ? -8.165 2.798 18.319 1.00 89.69 90 SER A CA 1
ATOM 663 C C . SER A 1 90 ? -6.787 2.379 18.844 1.00 89.69 90 SER A C 1
ATOM 665 O O . SER A 1 90 ? -5.898 2.110 18.047 1.00 89.69 90 SER A O 1
ATOM 667 N N . SER A 1 91 ? -6.613 2.241 20.163 1.00 90.81 91 SER A N 1
ATOM 668 C CA . SER A 1 91 ? -5.381 1.738 20.790 1.00 90.81 91 SER A CA 1
ATOM 669 C C . SER A 1 91 ? -5.061 0.277 20.456 1.00 90.81 91 SER A C 1
ATOM 671 O O . SER A 1 91 ? -3.932 -0.161 20.655 1.00 90.81 91 SER A O 1
ATOM 673 N N . GLU A 1 92 ? -6.046 -0.480 19.974 1.00 93.56 92 GLU A N 1
ATOM 674 C CA . GLU A 1 92 ? -5.912 -1.875 19.541 1.00 93.56 92 GLU A CA 1
ATOM 675 C C . GLU A 1 92 ? -5.799 -1.999 18.016 1.00 93.56 92 GLU A C 1
ATOM 677 O O . GLU A 1 92 ? -5.794 -3.115 17.489 1.00 93.56 92 GLU A O 1
ATOM 682 N N . ALA A 1 93 ? -5.750 -0.868 17.303 1.00 94.38 93 ALA A N 1
ATOM 683 C CA . ALA A 1 93 ? -5.671 -0.852 15.855 1.00 94.38 93 ALA A CA 1
ATOM 684 C C . ALA A 1 93 ? -4.445 -1.630 15.367 1.00 94.38 93 ALA A C 1
ATOM 686 O O . ALA A 1 93 ? -3.348 -1.523 15.916 1.00 94.38 93 ALA A O 1
ATOM 687 N N . SER A 1 94 ? -4.620 -2.387 14.289 1.00 96.62 94 SER A N 1
ATOM 688 C CA . SER A 1 94 ? -3.526 -3.075 13.612 1.00 96.62 94 SER A CA 1
ATOM 689 C C . SER A 1 94 ? -3.713 -3.072 12.095 1.00 96.62 94 SER A C 1
ATOM 691 O O . SER A 1 94 ? -4.772 -2.727 11.572 1.00 96.62 94 SER A O 1
ATOM 693 N N . LYS A 1 95 ? -2.676 -3.463 11.346 1.00 95.94 95 LYS A N 1
ATOM 694 C CA . LYS A 1 95 ? -2.755 -3.548 9.875 1.00 95.94 95 LYS A CA 1
ATOM 695 C C . LYS A 1 95 ? -3.791 -4.576 9.396 1.00 95.94 95 LYS A C 1
ATOM 697 O O . LYS A 1 95 ? -4.288 -4.479 8.281 1.00 95.94 95 LYS A O 1
ATOM 702 N N . GLU A 1 96 ? -4.125 -5.557 10.232 1.00 96.69 96 GLU A N 1
ATOM 703 C CA . GLU A 1 96 ? -5.130 -6.583 9.957 1.00 96.69 96 GLU A CA 1
ATOM 704 C C . GLU A 1 96 ? -6.561 -6.033 10.006 1.00 96.69 96 GLU A C 1
ATOM 706 O O . GLU A 1 96 ? -7.465 -6.675 9.470 1.00 96.69 96 GLU A O 1
ATOM 711 N N . ASP A 1 97 ? -6.773 -4.856 10.596 1.00 96.62 97 ASP A N 1
ATOM 712 C CA . ASP A 1 97 ? -8.086 -4.216 10.716 1.00 96.62 97 ASP A CA 1
ATOM 713 C C . ASP A 1 97 ? -8.540 -3.510 9.449 1.00 96.62 97 ASP A C 1
ATOM 715 O O . ASP A 1 97 ? -9.720 -3.192 9.309 1.00 96.62 97 ASP A O 1
ATOM 719 N N . VAL A 1 98 ? -7.622 -3.282 8.519 1.00 97.19 98 VAL A N 1
ATOM 720 C CA . VAL A 1 98 ? -7.890 -2.552 7.287 1.00 97.19 98 VAL A CA 1
ATOM 721 C C . VAL A 1 98 ? -7.700 -3.441 6.066 1.00 97.19 98 VAL A C 1
ATOM 723 O O . VAL A 1 98 ? -7.077 -4.506 6.116 1.00 97.19 98 VAL A O 1
ATOM 726 N N . TYR A 1 99 ? -8.285 -3.026 4.952 1.00 95.00 99 TYR A N 1
ATOM 727 C CA . TYR A 1 99 ? -7.984 -3.576 3.637 1.00 95.00 99 TYR A CA 1
ATOM 728 C C . TYR A 1 99 ? -7.881 -2.453 2.611 1.00 95.00 99 TYR A C 1
ATOM 730 O O . TYR A 1 99 ? -8.427 -1.364 2.799 1.00 95.00 99 TYR A O 1
ATOM 738 N N . LEU A 1 100 ? -7.138 -2.734 1.544 1.00 95.25 100 LEU A N 1
ATOM 739 C CA . LEU A 1 100 ? -6.989 -1.828 0.417 1.00 95.25 100 LEU A CA 1
ATOM 740 C C . LEU A 1 100 ? -8.057 -2.152 -0.618 1.00 95.25 100 LEU A C 1
ATOM 742 O O . LEU A 1 100 ? -8.201 -3.306 -1.023 1.00 95.25 100 LEU A O 1
ATOM 746 N N . GLU A 1 101 ? -8.773 -1.129 -1.056 1.00 94.00 101 GLU A N 1
ATOM 747 C CA . GLU A 1 101 ? -9.649 -1.197 -2.213 1.00 94.00 101 GLU A CA 1
ATOM 748 C C . GLU A 1 101 ? -9.031 -0.381 -3.347 1.00 94.00 101 GLU A C 1
ATOM 750 O O . GLU A 1 101 ? -8.648 0.780 -3.178 1.00 94.00 101 GLU A O 1
ATOM 755 N N . PHE A 1 102 ? -8.906 -1.016 -4.508 1.00 90.50 102 PHE A N 1
ATOM 756 C CA . PHE A 1 102 ? -8.388 -0.401 -5.721 1.00 90.50 102 PHE A CA 1
ATOM 757 C C . PHE A 1 102 ? -9.537 -0.219 -6.702 1.00 90.50 102 PHE A C 1
ATOM 759 O O . PHE A 1 102 ? -10.297 -1.158 -6.936 1.00 90.50 102 PHE A O 1
ATOM 766 N N . GLY A 1 103 ? -9.633 0.962 -7.317 1.00 85.38 103 GLY A N 1
ATOM 767 C CA . GLY A 1 103 ? -10.561 1.169 -8.427 1.00 85.38 103 GLY A CA 1
ATOM 768 C C . GLY A 1 103 ? -10.301 0.186 -9.575 1.00 85.38 103 GLY A C 1
ATOM 769 O O . GLY A 1 103 ? -9.175 -0.286 -9.750 1.00 85.38 103 GLY A O 1
ATOM 770 N N . GLU A 1 104 ? -11.329 -0.092 -10.381 1.00 86.31 104 GLU A N 1
ATOM 771 C CA . GLU A 1 104 ? -11.308 -1.122 -11.436 1.00 86.31 104 GLU A CA 1
ATOM 772 C C . GLU A 1 104 ? -10.073 -1.038 -12.347 1.00 86.31 104 GLU A C 1
ATOM 774 O O . GLU A 1 104 ? -9.421 -2.047 -12.609 1.00 86.31 104 GLU A O 1
ATOM 779 N N . LEU A 1 105 ? -9.688 0.178 -12.751 1.00 85.88 105 LEU A N 1
ATOM 780 C CA . LEU A 1 105 ? -8.527 0.435 -13.614 1.00 85.88 105 LEU A CA 1
ATOM 781 C C . LEU A 1 105 ? -7.186 -0.022 -13.013 1.00 85.88 105 LEU A C 1
ATOM 783 O O . LEU A 1 105 ? -6.237 -0.280 -13.750 1.00 85.88 105 LEU A O 1
ATOM 787 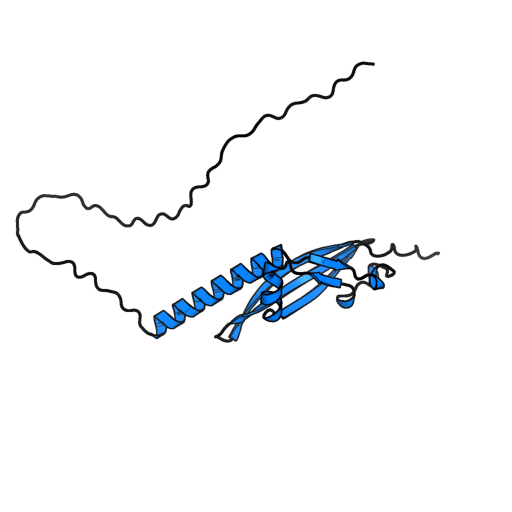N N . TYR A 1 106 ? -7.092 -0.115 -11.686 1.00 87.56 106 TYR A N 1
ATOM 788 C CA . TYR A 1 106 ? -5.869 -0.464 -10.962 1.00 87.56 106 TYR A CA 1
ATOM 789 C C . TYR A 1 106 ? -5.923 -1.863 -10.344 1.00 87.56 106 TYR A C 1
ATOM 791 O O . TYR A 1 106 ? -4.910 -2.341 -9.830 1.00 87.56 106 TYR A O 1
ATOM 799 N N . PHE A 1 107 ? -7.069 -2.546 -10.420 1.00 86.38 107 PHE A N 1
ATOM 800 C CA . PHE A 1 107 ? -7.244 -3.871 -9.834 1.00 86.38 107 PHE A CA 1
ATOM 801 C C . PHE A 1 107 ? -6.263 -4.889 -10.423 1.00 86.38 107 PHE A C 1
ATOM 803 O O . PHE A 1 107 ? -5.564 -5.579 -9.681 1.00 86.38 107 PHE A O 1
ATOM 810 N N . ASP A 1 108 ? -6.130 -4.944 -11.749 1.00 86.50 108 ASP A N 1
ATOM 811 C CA . ASP A 1 108 ? -5.187 -5.870 -12.384 1.00 86.50 108 ASP A CA 1
ATOM 812 C C . ASP A 1 108 ? -3.729 -5.514 -12.093 1.00 86.50 108 ASP A C 1
ATOM 814 O O . ASP A 1 108 ? -2.913 -6.401 -11.837 1.00 86.50 108 ASP A O 1
ATOM 818 N N . MET A 1 109 ? -3.407 -4.220 -12.042 1.00 86.19 109 MET A N 1
ATOM 819 C CA . MET A 1 109 ? -2.070 -3.761 -11.670 1.00 86.19 109 MET A CA 1
ATOM 820 C C . MET A 1 109 ? -1.705 -4.177 -10.243 1.00 86.19 109 MET A C 1
ATOM 822 O O . MET A 1 109 ? -0.571 -4.605 -10.008 1.00 86.19 109 MET A O 1
ATOM 826 N N . SER A 1 110 ? -2.667 -4.121 -9.316 1.00 88.62 110 SER A N 1
ATOM 827 C CA . SER A 1 110 ? -2.466 -4.449 -7.903 1.00 88.62 110 SER A CA 1
ATOM 828 C C . SER A 1 110 ? -1.950 -5.870 -7.667 1.00 88.62 110 SER A C 1
ATOM 830 O O . SER A 1 110 ? -1.209 -6.094 -6.713 1.00 88.62 110 SER A O 1
ATOM 832 N N . LYS A 1 111 ? -2.249 -6.804 -8.581 1.00 89.88 111 LYS A N 1
ATOM 833 C CA . LYS A 1 111 ? -1.773 -8.198 -8.543 1.00 89.88 111 LYS A CA 1
ATOM 834 C C . LYS A 1 111 ? -0.264 -8.325 -8.771 1.00 89.88 111 LYS A C 1
ATOM 836 O O . LYS A 1 111 ? 0.333 -9.323 -8.384 1.00 89.88 111 LYS A O 1
ATOM 841 N N . SER A 1 112 ? 0.348 -7.332 -9.418 1.00 90.44 112 SER A N 1
ATOM 842 C CA . SER A 1 112 ? 1.783 -7.293 -9.743 1.00 90.44 112 SER A CA 1
ATOM 843 C C . SER A 1 112 ? 2.601 -6.381 -8.822 1.00 90.44 112 SER A C 1
ATOM 845 O O . SER A 1 112 ? 3.808 -6.231 -9.008 1.00 90.44 112 SER A O 1
ATOM 847 N N . VAL A 1 113 ? 1.943 -5.748 -7.849 1.00 95.44 113 VAL A N 1
ATOM 848 C CA . VAL A 1 113 ? 2.527 -4.766 -6.933 1.00 95.44 113 VAL A CA 1
ATOM 849 C C . VAL A 1 113 ? 2.491 -5.346 -5.526 1.00 95.44 113 VAL A C 1
ATOM 851 O O . VAL A 1 113 ? 1.448 -5.796 -5.056 1.00 95.44 113 VAL A O 1
ATOM 854 N N . LYS A 1 114 ? 3.626 -5.316 -4.826 1.00 96.75 114 LYS A N 1
ATOM 855 C CA . LYS A 1 114 ? 3.667 -5.664 -3.407 1.00 96.75 114 LYS A CA 1
ATOM 856 C C . LYS A 1 114 ? 3.053 -4.517 -2.604 1.00 96.75 114 LYS A C 1
ATOM 858 O O . LYS A 1 114 ? 3.438 -3.360 -2.777 1.00 96.75 114 LYS A O 1
ATOM 863 N N . GLN A 1 115 ? 2.125 -4.867 -1.721 1.00 96.12 115 GLN A N 1
ATOM 864 C CA . GLN A 1 115 ? 1.375 -3.946 -0.873 1.00 96.12 115 GLN A CA 1
ATOM 865 C C . GLN A 1 115 ? 1.770 -4.180 0.582 1.00 96.12 115 GLN A C 1
ATOM 867 O O . GLN A 1 115 ? 1.800 -5.322 1.044 1.00 96.12 115 GLN A O 1
ATOM 872 N N . GLU A 1 116 ? 2.075 -3.110 1.301 1.00 96.81 116 GLU A N 1
ATOM 873 C CA . GLU A 1 116 ? 2.440 -3.166 2.710 1.00 96.81 116 GLU A CA 1
ATOM 874 C C . GLU A 1 116 ? 1.711 -2.058 3.466 1.00 96.81 116 GLU A C 1
ATOM 876 O O . GLU A 1 116 ? 1.634 -0.926 2.994 1.00 96.81 116 GLU A O 1
ATOM 881 N N . ILE A 1 117 ? 1.127 -2.403 4.614 1.00 97.50 117 ILE A N 1
ATOM 882 C CA . ILE A 1 117 ? 0.383 -1.472 5.462 1.00 97.50 117 ILE A CA 1
ATOM 883 C C . ILE A 1 117 ? 1.034 -1.468 6.837 1.00 97.50 117 ILE A C 1
ATOM 885 O O . ILE A 1 117 ? 1.175 -2.523 7.464 1.00 97.50 117 ILE A O 1
ATOM 889 N N . THR A 1 118 ? 1.369 -0.276 7.314 1.00 97.19 118 THR A N 1
ATOM 890 C CA . THR A 1 118 ? 2.010 -0.065 8.611 1.00 97.19 118 THR A CA 1
ATOM 891 C C . THR A 1 118 ? 1.194 0.927 9.422 1.00 97.19 118 THR A C 1
ATOM 893 O O . THR A 1 118 ? 0.883 2.012 8.939 1.00 97.19 118 THR A O 1
ATOM 896 N N . LEU A 1 119 ? 0.846 0.566 10.658 1.00 96.75 119 LEU A N 1
ATOM 897 C CA . LEU A 1 119 ? 0.244 1.501 11.606 1.00 96.75 119 LEU A CA 1
ATOM 898 C C . LEU A 1 119 ? 1.298 2.521 12.051 1.00 96.75 119 LEU A C 1
ATOM 900 O O . LEU A 1 119 ? 2.390 2.139 12.463 1.00 96.75 119 LEU A O 1
ATOM 904 N N . VAL A 1 120 ? 0.958 3.806 11.985 1.00 96.94 120 VAL A N 1
ATOM 905 C CA . VAL A 1 120 ? 1.849 4.909 12.372 1.00 96.94 120 VAL A CA 1
ATOM 906 C C . VAL A 1 120 ? 1.442 5.512 13.704 1.00 96.94 120 VAL A C 1
ATOM 908 O O . VAL A 1 120 ? 2.283 5.745 14.566 1.00 96.94 120 VAL A O 1
ATOM 911 N N . SER A 1 121 ? 0.158 5.815 13.870 1.00 95.31 121 SER A N 1
ATOM 912 C CA . SER A 1 121 ? -0.350 6.429 15.096 1.00 95.31 121 SER A CA 1
ATOM 913 C C . SER A 1 121 ? -1.844 6.197 15.256 1.00 95.31 121 SER A C 1
ATOM 915 O O . SER A 1 121 ? -2.538 5.820 14.314 1.00 95.31 121 SER A O 1
ATOM 917 N N . THR A 1 122 ? -2.335 6.433 16.463 1.00 94.38 122 THR A N 1
ATOM 918 C CA . THR A 1 122 ? -3.739 6.286 16.845 1.00 94.38 122 THR A CA 1
ATOM 919 C C . THR A 1 122 ? -4.151 7.531 17.618 1.00 94.38 122 THR A C 1
ATOM 921 O O . THR A 1 122 ? -3.384 8.017 18.451 1.00 94.38 122 THR A O 1
ATOM 924 N N . GLN A 1 123 ? -5.343 8.062 17.360 1.00 90.19 123 GLN A N 1
ATOM 925 C CA . GLN A 1 123 ? -5.858 9.242 18.048 1.00 90.19 123 GLN A CA 1
ATOM 926 C C . GLN A 1 123 ? -7.382 9.168 18.155 1.00 90.19 123 GLN A C 1
ATOM 928 O O . GLN A 1 123 ? -8.079 9.175 17.145 1.00 90.19 123 GLN A O 1
ATOM 933 N N . GLY A 1 124 ? -7.912 9.132 19.382 1.00 88.19 124 GLY A N 1
ATOM 934 C CA . GLY A 1 124 ? -9.359 9.102 19.618 1.00 88.19 124 GLY A CA 1
ATOM 935 C C . GLY A 1 124 ? -10.014 7.877 18.978 1.00 88.19 124 GLY A C 1
ATOM 936 O O . GLY A 1 124 ? -9.779 6.759 19.421 1.00 88.19 124 GLY A O 1
ATOM 937 N N . THR A 1 125 ? -10.804 8.084 17.927 1.00 92.56 125 THR A N 1
ATOM 938 C CA . THR A 1 125 ? -11.511 7.042 17.155 1.00 92.56 125 THR A CA 1
ATOM 939 C C . THR A 1 125 ? -10.870 6.750 15.791 1.00 92.56 125 THR A C 1
ATOM 941 O O . THR A 1 125 ? -11.454 6.051 14.955 1.00 92.56 125 THR A O 1
ATOM 944 N N . ALA A 1 126 ? -9.669 7.282 15.553 1.00 94.19 126 ALA A N 1
ATOM 945 C CA . ALA A 1 126 ? -8.952 7.179 14.292 1.00 94.19 126 ALA A CA 1
ATOM 946 C C . ALA A 1 126 ? -7.590 6.490 14.450 1.00 94.19 126 ALA A C 1
ATOM 948 O O . ALA A 1 126 ? -6.932 6.581 15.491 1.00 94.19 126 ALA A O 1
ATOM 949 N N . ALA A 1 127 ? -7.142 5.844 13.377 1.00 96.00 127 ALA A N 1
ATOM 950 C CA . ALA A 1 127 ? -5.798 5.302 13.240 1.00 96.00 127 ALA A CA 1
ATOM 951 C C . ALA A 1 127 ? -5.189 5.738 11.903 1.00 96.00 127 ALA A C 1
ATOM 953 O O . ALA A 1 127 ? -5.851 5.725 10.866 1.00 96.00 127 ALA A O 1
ATOM 954 N N . LYS A 1 128 ? -3.919 6.140 11.923 1.00 97.25 128 LYS A N 1
ATOM 955 C CA . LYS A 1 128 ? -3.152 6.526 10.738 1.00 97.25 128 LYS A CA 1
ATOM 956 C C . LYS A 1 128 ? -2.284 5.369 10.287 1.00 97.25 128 LYS A C 1
ATOM 958 O O . LYS A 1 128 ? -1.508 4.826 11.074 1.00 97.25 128 LYS A O 1
ATOM 963 N N . PHE A 1 129 ? -2.373 5.052 9.006 1.00 97.69 129 PHE A N 1
ATOM 964 C CA . PHE A 1 129 ? -1.616 3.994 8.359 1.00 97.69 129 PHE A CA 1
ATOM 965 C C . PHE A 1 129 ? -0.776 4.561 7.219 1.00 97.69 129 PHE A C 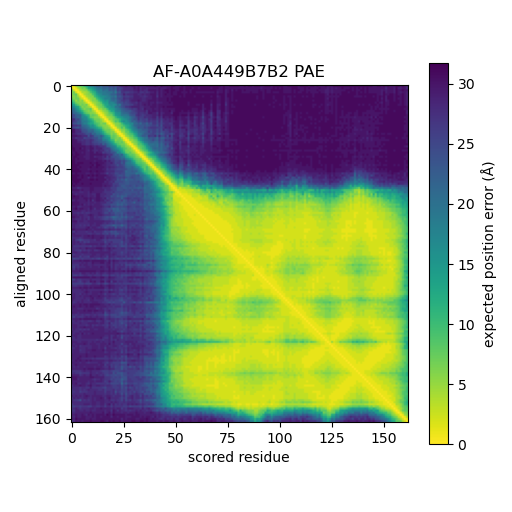1
ATOM 967 O O . PHE A 1 129 ? -1.219 5.455 6.503 1.00 97.69 129 PHE A O 1
ATOM 974 N N . VAL A 1 130 ? 0.413 4.006 7.008 1.00 97.88 130 VAL A N 1
ATOM 975 C CA . VAL A 1 130 ? 1.172 4.162 5.763 1.00 97.88 130 VAL A CA 1
ATOM 976 C C . VAL A 1 130 ? 0.882 2.960 4.887 1.00 97.88 130 VAL A C 1
ATOM 978 O O . VAL A 1 130 ? 1.091 1.823 5.305 1.00 97.88 130 VAL A O 1
ATOM 981 N N . VAL A 1 131 ? 0.436 3.222 3.664 1.00 97.69 131 VAL A N 1
ATOM 982 C CA . VAL A 1 131 ? 0.338 2.226 2.600 1.00 97.69 131 VAL A CA 1
ATOM 983 C C . VAL A 1 131 ? 1.532 2.405 1.680 1.00 97.69 131 VAL A C 1
ATOM 985 O O . VAL A 1 131 ? 1.675 3.454 1.054 1.00 97.69 131 VAL A O 1
ATOM 988 N N . GLN A 1 132 ? 2.376 1.383 1.586 1.00 98.06 132 GLN A N 1
ATOM 989 C CA . GLN A 1 132 ? 3.493 1.327 0.656 1.00 98.06 132 GLN A CA 1
ATOM 990 C C . GLN A 1 132 ? 3.163 0.372 -0.492 1.00 98.06 132 GLN A C 1
ATOM 992 O O . GLN A 1 132 ? 2.831 -0.797 -0.290 1.00 98.06 132 GLN A O 1
ATOM 997 N N . LEU A 1 133 ? 3.279 0.883 -1.714 1.00 97.69 133 LEU A N 1
ATOM 998 C CA . LEU A 1 133 ? 3.130 0.137 -2.956 1.00 97.69 133 LEU A CA 1
ATOM 999 C C . LEU A 1 133 ? 4.503 0.024 -3.610 1.00 97.69 133 LEU A C 1
ATOM 1001 O O . LEU A 1 133 ? 5.186 1.033 -3.785 1.00 97.69 133 LEU A O 1
ATOM 1005 N N . SER A 1 134 ? 4.926 -1.187 -3.970 1.00 97.69 134 SER A N 1
ATOM 1006 C CA . SER A 1 134 ? 6.254 -1.414 -4.547 1.00 97.69 134 SER A CA 1
ATOM 1007 C C . SER A 1 134 ? 6.252 -2.413 -5.697 1.00 97.69 134 SER A C 1
ATOM 1009 O O . SER A 1 134 ? 5.472 -3.366 -5.721 1.00 97.69 134 SER A O 1
ATOM 1011 N N . LYS A 1 135 ? 7.147 -2.193 -6.663 1.00 96.50 135 LYS A N 1
ATOM 1012 C CA . LYS A 1 135 ? 7.342 -3.063 -7.823 1.00 96.50 135 LYS A CA 1
ATOM 1013 C C . LYS A 1 135 ? 8.829 -3.286 -8.075 1.00 96.50 135 LYS A C 1
ATOM 1015 O O . LYS A 1 135 ? 9.603 -2.331 -8.120 1.00 96.50 135 LYS A O 1
ATOM 1020 N N . THR A 1 136 ? 9.204 -4.546 -8.267 1.00 96.44 136 THR A N 1
ATOM 1021 C CA . THR A 1 136 ? 10.541 -4.935 -8.727 1.00 96.44 136 THR A CA 1
ATOM 1022 C C . THR A 1 136 ? 10.597 -4.840 -10.250 1.00 96.44 136 THR A C 1
ATOM 1024 O O . THR A 1 136 ? 9.736 -5.393 -10.935 1.00 96.44 136 THR A O 1
ATOM 1027 N N . LEU A 1 137 ? 11.584 -4.115 -10.770 1.00 94.44 137 LEU A N 1
ATOM 1028 C CA . LEU A 1 137 ? 11.830 -3.923 -12.200 1.00 94.44 137 LEU A CA 1
ATOM 1029 C C . LEU A 1 137 ? 12.650 -5.078 -12.791 1.00 94.44 137 LEU A C 1
ATOM 1031 O O . LEU A 1 137 ? 13.227 -5.885 -12.060 1.00 94.44 137 LEU A O 1
ATOM 1035 N N . SER A 1 138 ? 12.772 -5.114 -14.119 1.00 93.00 138 SER A N 1
ATOM 1036 C CA . SER A 1 138 ? 13.548 -6.128 -14.853 1.00 93.00 138 SER A CA 1
ATOM 1037 C C . SER A 1 138 ? 15.023 -6.233 -14.432 1.00 93.00 138 SER A C 1
ATOM 1039 O O . SER A 1 138 ? 15.627 -7.298 -14.540 1.00 93.00 138 SER A O 1
ATOM 1041 N N . ASN A 1 139 ? 15.599 -5.150 -13.903 1.00 92.50 139 ASN A N 1
ATOM 1042 C CA . ASN A 1 139 ? 16.969 -5.101 -13.387 1.00 92.50 139 ASN A CA 1
ATOM 1043 C C . ASN A 1 139 ? 17.081 -5.383 -11.874 1.00 92.50 139 ASN A C 1
ATOM 1045 O O . ASN A 1 139 ? 18.115 -5.084 -11.280 1.00 92.50 139 ASN A O 1
ATOM 1049 N N . ASN A 1 140 ? 16.027 -5.908 -11.240 1.00 93.75 140 ASN A N 1
ATOM 1050 C CA . ASN A 1 140 ? 15.918 -6.154 -9.796 1.00 93.75 140 ASN A CA 1
ATOM 1051 C C . ASN A 1 140 ? 15.925 -4.899 -8.904 1.00 93.75 140 ASN A C 1
ATOM 1053 O O . ASN A 1 140 ? 15.960 -5.020 -7.680 1.00 93.75 140 ASN A O 1
ATOM 1057 N N . THR A 1 141 ? 15.856 -3.695 -9.478 1.00 94.19 141 THR A N 1
ATOM 1058 C CA . THR A 1 141 ? 15.641 -2.473 -8.690 1.00 94.19 141 THR A CA 1
ATOM 1059 C C . THR A 1 141 ? 14.196 -2.431 -8.209 1.00 94.19 141 THR A C 1
ATOM 1061 O O . THR A 1 141 ? 13.283 -2.782 -8.954 1.00 94.19 141 THR A O 1
ATOM 1064 N N . VAL A 1 142 ? 13.970 -1.982 -6.975 1.00 96.50 142 VAL A N 1
ATOM 1065 C CA . VAL A 1 142 ? 12.623 -1.775 -6.435 1.00 96.50 142 VAL A CA 1
ATOM 1066 C C . VAL A 1 142 ? 12.288 -0.293 -6.490 1.00 96.50 142 VAL A C 1
ATOM 1068 O O . VAL A 1 142 ? 13.037 0.536 -5.979 1.00 96.50 142 VAL A O 1
ATOM 1071 N N . VAL A 1 143 ? 11.144 0.030 -7.085 1.00 96.62 143 VAL A N 1
ATOM 1072 C CA . VAL A 1 143 ? 10.532 1.360 -7.000 1.00 96.62 143 VAL A CA 1
ATOM 1073 C C . VAL A 1 143 ? 9.353 1.269 -6.043 1.00 96.62 143 VAL A C 1
ATOM 1075 O O . VAL A 1 143 ? 8.589 0.301 -6.092 1.00 96.62 143 VAL A O 1
ATOM 1078 N N . SER A 1 144 ? 9.205 2.257 -5.162 1.00 97.56 144 SER A N 1
ATOM 1079 C CA . SER A 1 144 ? 8.120 2.285 -4.184 1.00 97.56 144 SER A CA 1
ATOM 1080 C C . SER A 1 144 ? 7.558 3.680 -3.971 1.00 97.56 144 SER A C 1
ATOM 1082 O O . SER A 1 144 ? 8.308 4.653 -3.958 1.00 97.56 144 SER A O 1
ATOM 1084 N N . VAL A 1 145 ? 6.255 3.743 -3.717 1.00 97.75 145 VAL A N 1
ATOM 1085 C CA . VAL A 1 145 ? 5.520 4.952 -3.336 1.00 97.75 145 VAL A CA 1
ATOM 1086 C C . VAL A 1 145 ? 4.774 4.667 -2.038 1.00 97.75 145 VAL A C 1
ATOM 1088 O O . VAL A 1 145 ? 4.221 3.579 -1.874 1.00 97.75 145 VAL A O 1
ATOM 1091 N N . SER A 1 146 ? 4.750 5.644 -1.134 1.00 97.50 146 SER A N 1
ATOM 1092 C CA . SER A 1 146 ? 4.053 5.547 0.149 1.00 97.50 146 SER A CA 1
ATOM 1093 C C . SER A 1 146 ? 3.033 6.669 0.300 1.00 97.50 146 SER A C 1
ATOM 1095 O O . SER A 1 146 ? 3.286 7.798 -0.118 1.00 97.50 146 SER A O 1
ATOM 1097 N N . LYS A 1 147 ? 1.898 6.364 0.930 1.00 96.19 147 LYS A N 1
ATOM 1098 C CA . LYS A 1 147 ? 0.845 7.331 1.260 1.00 96.19 147 LYS A CA 1
ATOM 1099 C C . LYS A 1 147 ? 0.358 7.106 2.682 1.00 96.19 147 LYS A C 1
ATOM 1101 O O . LYS A 1 147 ? 0.036 5.980 3.055 1.00 96.19 147 LYS A O 1
ATOM 1106 N N . GLU A 1 148 ? 0.277 8.183 3.451 1.00 96.88 148 GLU A N 1
ATOM 1107 C CA . GLU A 1 148 ? -0.385 8.185 4.753 1.00 96.88 148 GLU A CA 1
ATOM 1108 C C . GLU A 1 148 ? -1.892 8.365 4.581 1.00 96.88 148 GLU A C 1
ATOM 1110 O O . GLU A 1 148 ? -2.348 9.226 3.826 1.00 96.88 148 GLU A O 1
ATOM 1115 N N . VAL A 1 149 ? -2.669 7.542 5.280 1.00 96.56 149 VAL A N 1
ATOM 1116 C CA . VAL A 1 149 ? -4.129 7.579 5.270 1.00 96.56 149 VAL A CA 1
ATOM 1117 C C . VAL A 1 149 ? -4.636 7.444 6.696 1.00 96.56 149 VAL A C 1
ATOM 1119 O O . VAL A 1 149 ? -4.225 6.556 7.441 1.00 96.56 149 VAL A O 1
ATOM 1122 N N . GLU A 1 150 ? -5.546 8.333 7.071 1.00 96.50 150 GLU A N 1
ATOM 1123 C CA . GLU A 1 150 ? -6.278 8.239 8.325 1.00 96.50 150 GLU A CA 1
ATOM 1124 C C . GLU A 1 150 ? -7.568 7.447 8.112 1.00 96.50 150 GLU A C 1
ATOM 1126 O O . GLU A 1 150 ? -8.361 7.745 7.217 1.00 96.50 150 GLU A O 1
ATOM 1131 N N . VAL A 1 151 ? -7.770 6.433 8.945 1.00 96.38 151 VAL A N 1
ATOM 1132 C CA . VAL A 1 151 ? -8.951 5.577 8.943 1.00 96.38 151 VAL A CA 1
ATOM 1133 C C . VAL A 1 151 ? -9.733 5.844 10.219 1.00 96.38 151 VAL A C 1
ATOM 1135 O O . VAL A 1 151 ? -9.233 5.661 11.329 1.00 96.38 151 VAL A O 1
ATOM 1138 N N . ASN A 1 152 ? -10.974 6.278 10.037 1.00 94.25 152 ASN A N 1
ATOM 1139 C CA . ASN A 1 152 ? -11.914 6.583 11.107 1.00 94.25 152 AS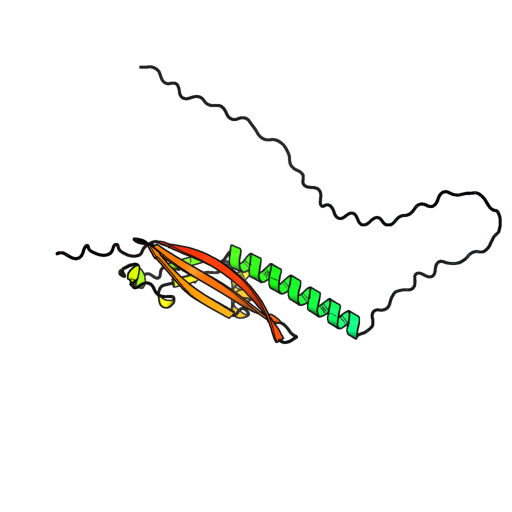N A CA 1
ATOM 1140 C C . ASN A 1 152 ? -12.865 5.403 11.350 1.00 94.25 152 ASN A C 1
ATOM 1142 O O . ASN A 1 152 ? -13.094 4.587 10.454 1.00 94.25 152 ASN A O 1
ATOM 1146 N N . GLY A 1 153 ? -13.473 5.357 12.537 1.00 92.44 153 GLY A N 1
ATOM 1147 C CA . GLY A 1 153 ? -14.555 4.417 12.853 1.00 92.44 153 GLY A CA 1
ATOM 1148 C C . GLY A 1 153 ? -14.219 3.359 13.903 1.00 92.44 153 GLY A C 1
ATOM 1149 O O . GLY A 1 153 ? -15.008 2.432 14.080 1.00 92.44 153 GLY A O 1
ATOM 1150 N N . TYR A 1 154 ? -13.088 3.494 14.599 1.00 94.12 154 TYR A N 1
ATOM 1151 C CA . TYR A 1 154 ? -12.837 2.750 15.833 1.00 94.12 154 TYR A CA 1
ATOM 1152 C C . TYR A 1 154 ? -13.730 3.277 16.961 1.00 94.12 154 TYR A C 1
ATOM 1154 O O . TYR A 1 154 ? -14.196 4.420 16.917 1.00 94.12 154 TYR A O 1
ATOM 1162 N N . LYS A 1 155 ? -13.948 2.463 17.995 1.00 92.19 155 LYS A N 1
ATOM 1163 C CA . LYS A 1 155 ? -14.644 2.910 19.203 1.00 92.19 155 LYS A CA 1
ATOM 1164 C C . LYS A 1 155 ? -13.791 3.868 20.024 1.00 92.19 155 LYS A C 1
ATOM 1166 O O . LYS A 1 155 ? -12.559 3.805 20.014 1.00 92.19 155 LYS A O 1
ATOM 1171 N N . GLU A 1 156 ? -14.480 4.746 20.746 1.00 83.50 156 GLU A N 1
ATOM 1172 C CA . GLU A 1 156 ? -13.872 5.514 21.825 1.00 83.50 156 GLU A CA 1
ATOM 1173 C C . GLU A 1 156 ? -13.430 4.555 22.927 1.00 83.50 156 GLU A C 1
ATOM 1175 O O . GLU A 1 156 ? -14.177 3.652 23.305 1.00 83.50 156 GLU A O 1
ATOM 1180 N N . ALA A 1 157 ? -12.218 4.761 23.440 1.00 75.62 157 ALA A N 1
ATOM 1181 C CA . ALA A 1 157 ? -11.777 4.054 24.628 1.00 75.62 157 ALA A CA 1
ATOM 1182 C C . ALA A 1 157 ? -12.708 4.429 25.787 1.00 75.62 157 ALA A C 1
ATOM 1184 O O . ALA A 1 157 ? -12.856 5.613 26.101 1.00 75.62 157 ALA A O 1
ATOM 1185 N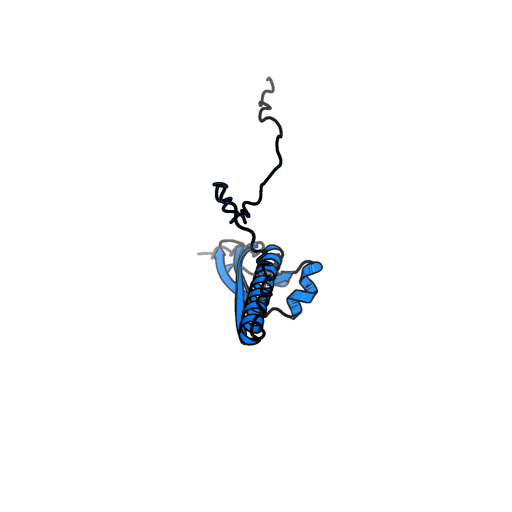 N . GLU A 1 158 ? -13.336 3.431 26.409 1.00 72.50 158 GLU A N 1
ATOM 1186 C CA . GLU A 1 158 ? -14.095 3.646 27.638 1.00 72.50 158 GLU A CA 1
ATOM 1187 C C . GLU A 1 158 ? -13.157 4.279 28.670 1.00 72.50 158 GLU A C 1
ATOM 1189 O O . GLU A 1 158 ? -12.028 3.818 28.872 1.00 72.50 158 GLU A O 1
ATOM 1194 N N . ALA A 1 159 ? -13.591 5.391 29.268 1.00 69.38 159 ALA A N 1
ATOM 1195 C CA . ALA A 1 159 ? -12.822 6.039 30.316 1.00 69.38 159 ALA A CA 1
ATOM 1196 C C . ALA A 1 159 ? -12.596 5.005 31.421 1.00 69.38 159 ALA A C 1
ATOM 1198 O O . ALA A 1 159 ? -13.560 4.457 31.949 1.00 69.38 159 ALA A O 1
ATOM 1199 N N . ALA A 1 160 ? -11.332 4.714 31.735 1.00 61.44 160 ALA A N 1
ATOM 1200 C CA . ALA A 1 160 ? -11.009 3.845 32.854 1.00 61.44 160 ALA A CA 1
ATOM 1201 C C . ALA A 1 160 ? -11.640 4.461 34.110 1.00 61.44 160 ALA A C 1
ATOM 1203 O O . ALA A 1 160 ? -11.209 5.531 34.544 1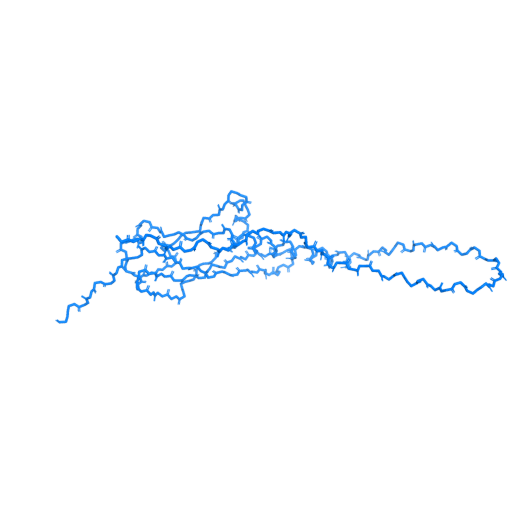.00 61.44 160 ALA A O 1
ATOM 1204 N N . GLU A 1 161 ? -12.694 3.834 34.637 1.00 50.25 161 GLU A N 1
ATOM 1205 C CA . GLU A 1 161 ? -13.284 4.228 35.913 1.00 50.25 161 GLU A CA 1
ATOM 1206 C C . GLU A 1 161 ? -12.184 4.104 36.976 1.00 50.25 161 GLU A C 1
ATOM 1208 O O . GLU A 1 161 ? -11.665 3.014 37.228 1.00 50.25 161 GLU A O 1
ATOM 1213 N N . GLN A 1 162 ? -11.759 5.257 37.501 1.00 39.94 162 GLN A N 1
ATOM 1214 C CA . GLN A 1 162 ? -10.852 5.373 38.643 1.00 39.94 162 GLN A CA 1
ATOM 1215 C C . GLN A 1 162 ? -11.607 5.157 39.949 1.00 39.94 162 GLN A C 1
ATOM 1217 O O . GLN A 1 162 ? -12.738 5.683 40.062 1.00 39.94 162 GLN A O 1
#

Foldseek 3Di:
DDDDDDDDDDDDDDDDDDDPPDPDPPPPDDDDDDDDDDDDDPPPPPPPDDPVRVVVVVQVVQQVVVQVLQVVQQVQKDKAFDPVQLAAAQVPDDPVRIDIDTPPVCVVVQVQWDWDKGWDDGDFQKTKIKIKTWHQDPVRDIDIDIDIDIYGRHDGDDPPDD

Nearest PDB structures (foldseek):
  5w8m-assembly6_F  TM=7.279E-01  e=4.867E-01  Thermochaetoides thermophila
  5w8m-assembly1_A  TM=6.995E-01  e=6.914E-01  Thermochaetoides thermophila
  3cyg-assembly3_B  TM=7.923E-01  e=2.101E+00  Fervidobacterium nodosum Rt17-B1
  5w8m-assembly4_D  TM=3.702E-01  e=2.024E-01  Thermochaetoides thermophila
  7whm-assembly1_A  TM=3.581E-01  e=3.556E+00  Bombyx mori cypovirus 1

Organism: NCBI:txid171282